Protein AF-A0A7W7RJ14-F1 (afdb_monomer_lite)

Foldseek 3Di:
DPPVVPLVVVVLVVVCVVQVVVVHHDDDDQDFDQWDWDDDDQFWTKIFGADRVRHTDPD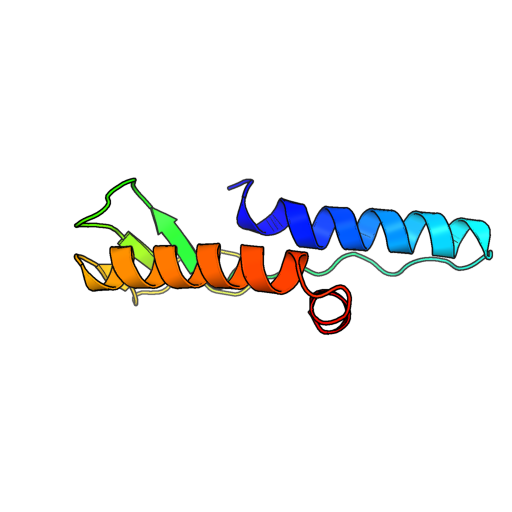IDIGNRSNVVVVCVVVVVVVCVVDVPNSVVD

Structure (mmCIF, N/CA/C/O backbone):
data_AF-A0A7W7RJ14-F1
#
_entry.id   AF-A0A7W7RJ14-F1
#
loop_
_atom_site.group_PDB
_atom_site.id
_atom_site.type_symbol
_atom_site.label_atom_id
_atom_site.label_alt_id
_atom_site.label_comp_id
_atom_site.label_asym_id
_atom_site.label_entity_id
_atom_site.label_seq_id
_atom_site.pdbx_PDB_ins_code
_atom_site.Cartn_x
_atom_site.Cartn_y
_atom_site.Cartn_z
_atom_site.occupancy
_atom_site.B_iso_or_equiv
_atom_site.auth_seq_id
_atom_site.auth_comp_id
_atom_site.auth_asym_id
_atom_site.auth_atom_id
_atom_site.pdbx_PDB_model_num
ATOM 1 N N . MET A 1 1 ? 3.004 -9.384 5.597 1.00 58.50 1 MET A N 1
ATOM 2 C CA . MET A 1 1 ? 3.436 -8.174 4.855 1.00 58.50 1 MET A CA 1
ATOM 3 C C . MET A 1 1 ? 3.250 -8.268 3.330 1.00 58.50 1 MET A C 1
ATOM 5 O O . MET A 1 1 ? 3.257 -7.232 2.692 1.00 58.50 1 MET A O 1
ATOM 9 N N . ALA A 1 2 ? 2.998 -9.440 2.727 1.00 65.75 2 ALA A N 1
ATOM 10 C CA . ALA A 1 2 ? 3.049 -9.612 1.264 1.00 65.75 2 ALA A CA 1
ATOM 11 C C . ALA A 1 2 ? 1.876 -9.040 0.423 1.00 65.75 2 ALA A C 1
ATOM 13 O O . ALA A 1 2 ? 2.035 -8.822 -0.772 1.00 65.75 2 ALA A O 1
ATOM 14 N N . ARG A 1 3 ? 0.685 -8.797 0.996 1.00 73.75 3 ARG A N 1
ATOM 15 C CA . ARG A 1 3 ? -0.512 -8.464 0.185 1.00 73.75 3 ARG A CA 1
ATOM 16 C C . ARG A 1 3 ? -0.463 -7.089 -0.487 1.00 73.75 3 ARG A C 1
ATOM 18 O O . ARG A 1 3 ? -0.921 -6.959 -1.612 1.00 73.75 3 ARG A O 1
ATOM 25 N N . ALA A 1 4 ? 0.067 -6.072 0.191 1.00 82.06 4 ALA A N 1
ATOM 26 C CA . ALA A 1 4 ? 0.042 -4.700 -0.324 1.00 82.06 4 ALA A CA 1
ATOM 27 C C . ALA A 1 4 ? 1.051 -4.464 -1.462 1.00 82.06 4 ALA A C 1
ATOM 29 O O . ALA A 1 4 ? 0.862 -3.561 -2.270 1.00 82.06 4 ALA A O 1
ATOM 30 N N . THR A 1 5 ? 2.114 -5.266 -1.530 1.00 87.25 5 THR A N 1
ATOM 31 C CA . THR A 1 5 ? 3.201 -5.092 -2.501 1.00 87.25 5 THR A CA 1
ATOM 32 C C . THR A 1 5 ? 3.016 -5.910 -3.771 1.00 87.25 5 THR A C 1
ATOM 34 O O . THR A 1 5 ? 3.553 -5.532 -4.804 1.00 87.25 5 THR A O 1
ATOM 37 N N . ALA A 1 6 ? 2.242 -6.998 -3.734 1.00 88.00 6 ALA A N 1
ATOM 38 C CA . ALA A 1 6 ? 2.143 -7.939 -4.850 1.00 88.00 6 ALA A CA 1
ATOM 39 C C . ALA A 1 6 ? 1.737 -7.274 -6.179 1.00 88.00 6 ALA A C 1
ATOM 41 O O . ALA A 1 6 ? 2.417 -7.439 -7.188 1.00 88.00 6 ALA A O 1
ATOM 42 N N . ILE A 1 7 ? 0.665 -6.479 -6.169 1.00 88.00 7 ILE A N 1
ATOM 43 C CA . ILE A 1 7 ? 0.131 -5.808 -7.363 1.00 88.00 7 ILE A CA 1
ATOM 44 C C . ILE A 1 7 ? 1.122 -4.790 -7.960 1.00 88.00 7 ILE A C 1
ATOM 46 O O . ILE A 1 7 ? 1.452 -4.923 -9.141 1.00 88.00 7 ILE A O 1
ATOM 50 N N . PRO A 1 8 ? 1.650 -3.805 -7.202 1.00 86.94 8 PRO A N 1
ATOM 51 C CA . PRO A 1 8 ? 2.616 -2.859 -7.760 1.00 86.94 8 PRO A CA 1
ATOM 52 C C . PRO A 1 8 ? 3.921 -3.544 -8.180 1.00 86.94 8 PRO A C 1
ATOM 54 O O . PRO A 1 8 ? 4.513 -3.153 -9.186 1.00 86.94 8 PRO A O 1
ATOM 57 N N . SER A 1 9 ? 4.362 -4.590 -7.471 1.00 90.12 9 SER A N 1
ATOM 58 C CA . SER A 1 9 ? 5.541 -5.371 -7.867 1.00 90.12 9 SER A CA 1
ATOM 59 C C . SER A 1 9 ? 5.322 -6.110 -9.184 1.00 90.12 9 SER A C 1
ATOM 61 O O . SER A 1 9 ? 6.201 -6.061 -10.041 1.00 90.12 9 SER A O 1
ATOM 63 N N . ALA A 1 10 ? 4.152 -6.717 -9.396 1.00 89.81 10 ALA A N 1
ATOM 64 C CA . ALA A 1 10 ? 3.813 -7.364 -10.663 1.00 89.81 10 ALA A CA 1
ATOM 65 C C . ALA A 1 10 ? 3.774 -6.353 -11.822 1.00 89.81 10 ALA A C 1
ATOM 67 O O . ALA A 1 10 ? 4.432 -6.555 -12.844 1.00 89.81 10 ALA A O 1
ATOM 68 N N . ALA A 1 11 ? 3.091 -5.218 -11.638 1.00 88.25 11 ALA A N 1
ATOM 69 C CA . ALA A 1 11 ? 3.046 -4.153 -12.641 1.00 88.25 11 ALA A CA 1
ATOM 70 C C . ALA A 1 11 ? 4.452 -3.621 -12.973 1.00 88.25 11 ALA A C 1
ATOM 72 O O . ALA A 1 11 ? 4.798 -3.411 -14.140 1.00 88.25 11 ALA A O 1
ATOM 73 N N . ARG A 1 12 ? 5.302 -3.449 -11.952 1.00 91.50 12 ARG A N 1
ATOM 74 C CA . ARG A 1 12 ? 6.696 -3.036 -12.136 1.00 91.50 12 ARG A CA 1
ATOM 75 C C . ARG A 1 12 ? 7.513 -4.084 -12.882 1.00 91.50 12 ARG A C 1
ATOM 77 O O . ARG A 1 12 ? 8.293 -3.703 -13.750 1.00 91.50 12 ARG A O 1
ATOM 84 N N . ALA A 1 13 ? 7.346 -5.366 -12.568 1.00 92.88 13 ALA A N 1
ATOM 85 C CA . ALA A 1 13 ? 8.053 -6.453 -13.236 1.00 92.88 13 ALA A CA 1
ATOM 86 C C . ALA A 1 13 ? 7.747 -6.465 -14.740 1.00 92.88 13 ALA A C 1
ATOM 88 O O . ALA A 1 13 ? 8.675 -6.444 -15.548 1.00 92.88 13 ALA A O 1
ATOM 89 N N . VAL A 1 14 ? 6.466 -6.369 -15.114 1.00 93.00 14 VAL A N 1
ATOM 90 C CA . VAL A 1 14 ? 6.036 -6.303 -16.522 1.00 93.00 14 VAL A CA 1
ATOM 91 C C . VAL A 1 14 ? 6.666 -5.104 -17.238 1.00 93.00 14 VAL A C 1
ATOM 93 O O . VAL A 1 14 ? 7.269 -5.265 -18.299 1.00 93.00 14 VAL A O 1
ATOM 96 N N . ARG A 1 15 ? 6.607 -3.907 -16.637 1.00 91.00 15 ARG A N 1
ATOM 97 C CA . ARG A 1 15 ? 7.216 -2.689 -17.209 1.00 91.00 15 ARG A CA 1
ATOM 98 C C . ARG A 1 15 ? 8.733 -2.805 -17.357 1.00 91.00 15 ARG A C 1
ATOM 100 O O . ARG A 1 15 ? 9.286 -2.343 -18.349 1.00 91.00 15 ARG A O 1
ATOM 107 N N . THR A 1 16 ? 9.406 -3.415 -16.385 1.00 94.38 16 THR A N 1
ATOM 108 C CA . THR A 1 16 ? 10.856 -3.641 -16.417 1.00 94.38 16 THR A CA 1
ATOM 109 C C . THR A 1 16 ? 11.246 -4.596 -17.540 1.00 94.38 16 THR A C 1
ATOM 111 O O . THR A 1 16 ? 12.182 -4.297 -18.277 1.00 94.38 16 THR A O 1
ATOM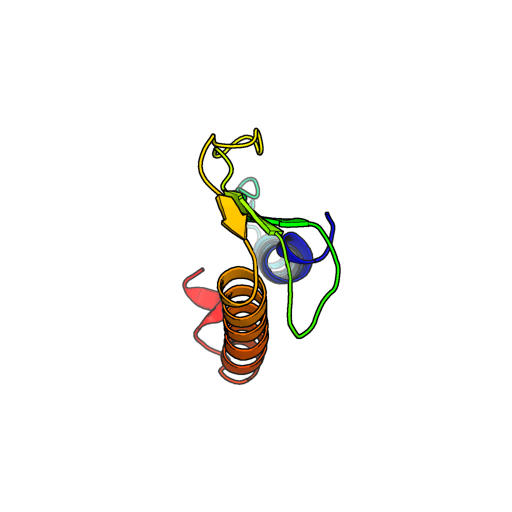 114 N N . ILE A 1 17 ? 10.522 -5.706 -17.711 1.00 95.38 17 ILE A N 1
ATOM 115 C CA . ILE A 1 17 ? 10.774 -6.673 -18.789 1.00 95.38 17 ILE A CA 1
ATOM 116 C C . ILE A 1 17 ? 10.560 -6.010 -20.155 1.00 95.38 17 ILE A C 1
ATOM 118 O O . ILE A 1 17 ? 11.443 -6.068 -21.010 1.00 95.38 17 ILE A O 1
ATOM 122 N N . ALA A 1 18 ? 9.433 -5.314 -20.340 1.00 95.06 18 ALA A N 1
ATOM 123 C CA . ALA A 1 18 ? 9.140 -4.599 -21.581 1.00 95.06 18 ALA A CA 1
ATOM 124 C C . ALA A 1 18 ? 10.174 -3.497 -21.880 1.00 95.06 18 ALA A C 1
ATOM 126 O O . ALA A 1 18 ? 10.639 -3.372 -23.009 1.00 95.06 18 ALA A O 1
ATOM 127 N N . GLY A 1 19 ? 10.578 -2.728 -20.863 1.00 95.19 19 GLY A N 1
ATOM 128 C CA . GLY A 1 19 ? 11.589 -1.679 -20.992 1.00 95.19 19 GLY A CA 1
ATOM 129 C C . GLY A 1 19 ? 12.958 -2.224 -21.388 1.00 95.19 19 GLY A C 1
ATOM 130 O O . GLY A 1 19 ? 13.567 -1.700 -22.317 1.00 95.19 19 GLY A O 1
ATOM 131 N N . ARG A 1 20 ? 13.406 -3.313 -20.750 1.00 95.75 20 ARG A N 1
ATOM 132 C CA . ARG A 1 20 ? 14.669 -3.982 -21.099 1.00 95.75 20 ARG A CA 1
ATOM 133 C C . ARG A 1 20 ? 14.647 -4.528 -22.522 1.00 95.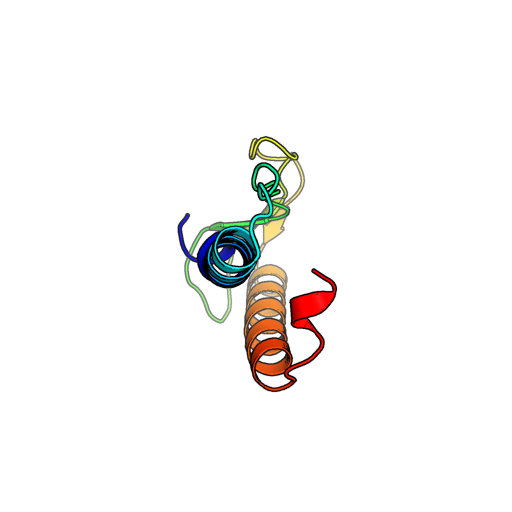75 20 ARG A C 1
ATOM 135 O O . ARG A 1 20 ? 15.618 -4.350 -23.246 1.00 95.75 20 ARG A O 1
ATOM 142 N N . ARG A 1 21 ? 13.526 -5.122 -22.948 1.00 97.38 21 ARG A N 1
ATOM 143 C CA . ARG A 1 21 ? 13.341 -5.571 -24.338 1.00 97.38 21 ARG A CA 1
ATOM 144 C C . ARG A 1 21 ? 13.447 -4.416 -25.343 1.00 97.38 21 ARG A C 1
ATOM 146 O O . ARG A 1 21 ? 13.899 -4.632 -26.457 1.00 97.38 21 ARG A O 1
ATOM 153 N N . ALA A 1 22 ? 13.070 -3.203 -24.943 1.00 96.44 22 ALA A N 1
ATOM 154 C CA . ALA A 1 22 ? 13.188 -1.981 -25.739 1.00 96.44 22 ALA A CA 1
ATOM 155 C C . ALA A 1 22 ? 14.525 -1.229 -25.541 1.00 96.44 22 ALA A C 1
ATOM 157 O O . ALA A 1 22 ? 14.608 -0.049 -25.876 1.00 96.44 22 ALA A O 1
ATOM 158 N N . GLY A 1 23 ? 15.545 -1.858 -24.943 1.00 96.88 23 GLY A N 1
ATOM 159 C CA . GLY A 1 23 ? 16.863 -1.247 -24.723 1.00 96.88 23 GLY A CA 1
ATOM 160 C C . GLY A 1 23 ? 16.906 -0.157 -23.643 1.00 96.88 23 GLY A C 1
ATOM 161 O O . GLY A 1 23 ? 17.885 0.576 -23.548 1.00 96.88 23 GLY A O 1
ATOM 162 N N . ARG A 1 24 ? 15.859 -0.017 -22.819 1.00 96.31 24 ARG A N 1
ATOM 163 C CA . ARG A 1 24 ? 15.797 0.983 -21.741 1.00 96.31 24 ARG A CA 1
ATOM 164 C C . ARG A 1 24 ? 16.284 0.397 -20.420 1.00 96.31 24 ARG A C 1
ATOM 166 O O . ARG A 1 24 ? 15.943 -0.736 -20.078 1.00 96.31 24 ARG A O 1
ATOM 173 N N . THR A 1 25 ? 16.955 1.217 -19.613 1.00 92.94 25 THR A N 1
ATOM 174 C CA . THR A 1 25 ? 17.279 0.888 -18.217 1.00 92.94 25 THR A CA 1
ATOM 175 C C . THR A 1 25 ? 16.132 1.322 -17.299 1.00 92.94 25 THR A C 1
ATOM 177 O O . THR A 1 25 ? 15.879 2.519 -17.154 1.00 92.94 25 THR A O 1
ATOM 180 N N . PRO A 1 26 ? 15.395 0.386 -16.673 1.00 89.50 26 PRO A N 1
ATOM 181 C CA . PRO A 1 26 ? 14.281 0.743 -15.808 1.00 89.50 26 PRO A CA 1
ATOM 182 C C . PRO A 1 26 ? 14.779 1.329 -14.473 1.00 89.50 26 PRO A C 1
ATOM 184 O O . PRO A 1 26 ? 15.697 0.767 -13.878 1.00 89.50 26 PRO A O 1
ATOM 187 N N . PRO A 1 27 ? 14.144 2.398 -13.946 1.00 88.44 27 PRO A N 1
ATOM 188 C CA . PRO A 1 27 ? 14.533 2.989 -12.661 1.00 88.44 27 PRO A CA 1
ATOM 189 C C . PRO A 1 27 ? 14.358 2.035 -11.457 1.00 88.44 27 PRO A C 1
ATOM 191 O O . PRO A 1 27 ? 13.672 1.011 -11.553 1.00 88.44 27 PRO A O 1
ATOM 194 N N . PRO A 1 28 ? 14.918 2.351 -10.280 1.00 88.25 28 PRO A N 1
ATOM 195 C CA . PRO A 1 28 ? 14.628 1.588 -9.070 1.00 88.25 28 PRO A CA 1
ATOM 196 C C . PRO A 1 28 ? 13.130 1.632 -8.729 1.00 88.25 28 PRO A C 1
ATOM 198 O O . PRO A 1 28 ? 12.451 2.644 -8.921 1.00 88.25 28 PRO A O 1
ATOM 201 N N . MET A 1 29 ? 12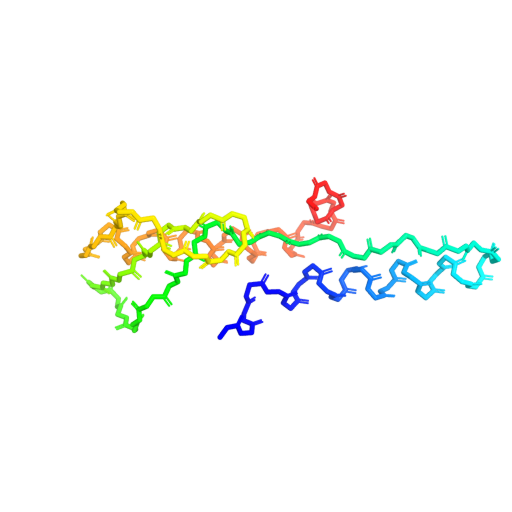.597 0.519 -8.220 1.00 86.12 29 MET A N 1
ATOM 202 C CA . MET A 1 29 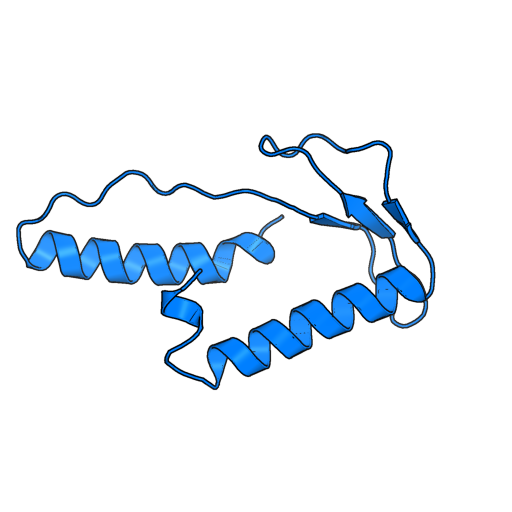? 11.221 0.472 -7.728 1.00 86.12 29 MET A CA 1
ATOM 203 C C . MET A 1 29 ? 11.125 1.257 -6.421 1.00 86.12 29 MET A C 1
ATOM 205 O O . MET A 1 29 ? 11.836 0.966 -5.462 1.00 86.12 29 MET A O 1
ATOM 209 N N . ARG A 1 30 ? 10.213 2.226 -6.367 1.00 86.19 30 ARG A N 1
ATOM 210 C CA . ARG A 1 30 ? 9.873 2.942 -5.137 1.00 86.19 30 ARG A CA 1
ATOM 211 C C . ARG A 1 30 ? 8.492 2.500 -4.690 1.00 86.19 30 ARG A C 1
ATOM 213 O O . ARG A 1 30 ? 7.552 2.517 -5.476 1.00 86.19 30 ARG A O 1
ATOM 220 N N . PHE A 1 31 ? 8.381 2.093 -3.434 1.00 83.94 31 PHE A N 1
ATOM 221 C CA . PHE A 1 31 ? 7.122 1.691 -2.826 1.00 83.94 31 PHE A CA 1
ATOM 222 C C . PHE A 1 31 ? 7.040 2.268 -1.417 1.00 83.94 31 PHE A C 1
ATOM 224 O O . PHE A 1 31 ? 8.047 2.354 -0.714 1.00 83.94 31 PHE A O 1
ATOM 231 N N . ARG A 1 32 ? 5.834 2.652 -1.002 1.00 87.69 32 ARG A N 1
ATOM 232 C CA . ARG A 1 32 ? 5.568 3.188 0.328 1.00 87.69 32 ARG A CA 1
ATOM 233 C C . ARG A 1 32 ? 4.353 2.502 0.930 1.00 87.69 32 ARG A C 1
ATOM 235 O O . ARG A 1 32 ? 3.296 2.434 0.309 1.00 87.69 32 ARG A O 1
ATOM 242 N N . TYR A 1 33 ? 4.483 2.080 2.182 1.00 87.25 33 TYR A N 1
ATOM 243 C CA . TYR A 1 33 ? 3.331 1.680 2.977 1.00 87.25 33 TYR A CA 1
ATOM 244 C C . TYR A 1 33 ? 2.623 2.916 3.540 1.00 87.25 33 TYR A C 1
ATOM 246 O O . TYR A 1 33 ? 3.260 3.864 4.001 1.00 87.25 33 TYR A O 1
ATOM 254 N N . PHE A 1 34 ? 1.293 2.881 3.531 1.00 88.94 34 PHE A N 1
ATOM 255 C CA . PHE A 1 34 ? 0.449 3.881 4.192 1.00 88.94 34 PHE A CA 1
ATOM 256 C C . PHE A 1 34 ? -0.212 3.309 5.440 1.00 88.94 34 PHE A C 1
ATOM 258 O O . PHE A 1 34 ? -0.270 3.959 6.485 1.00 88.94 34 PHE A O 1
ATOM 265 N N . THR A 1 35 ? -0.672 2.064 5.338 1.00 90.12 35 THR A N 1
ATOM 266 C CA . THR A 1 35 ? -1.364 1.353 6.403 1.00 90.12 35 THR A CA 1
ATOM 267 C C . THR A 1 35 ? -0.886 -0.090 6.499 1.00 90.12 35 THR A C 1
ATOM 269 O O . THR A 1 35 ? -0.474 -0.710 5.516 1.00 90.12 35 THR A O 1
ATOM 272 N N . ARG A 1 36 ? -0.951 -0.646 7.707 1.00 89.81 36 ARG A N 1
ATOM 273 C CA . ARG A 1 36 ? -0.803 -2.073 7.978 1.00 89.81 36 ARG A CA 1
ATOM 274 C C . ARG A 1 36 ? -2.082 -2.582 8.613 1.00 89.81 36 ARG A C 1
ATOM 276 O O . ARG A 1 36 ? -2.525 -2.058 9.628 1.00 89.81 36 ARG A O 1
ATOM 283 N N . CYS A 1 37 ? -2.655 -3.614 8.012 1.00 88.12 37 CYS A N 1
ATOM 284 C CA . CYS A 1 37 ? -3.779 -4.330 8.594 1.00 88.12 37 CYS A CA 1
ATOM 285 C C . CYS A 1 37 ? -3.239 -5.360 9.585 1.00 88.12 37 CYS A C 1
ATOM 287 O O . CYS A 1 37 ? -2.484 -6.253 9.193 1.00 88.12 37 CYS A O 1
ATOM 289 N N . LEU A 1 38 ? -3.628 -5.233 10.845 1.00 83.69 38 LEU A N 1
ATOM 290 C CA . LEU A 1 38 ? -3.304 -6.158 11.918 1.00 83.69 38 LEU A CA 1
ATOM 291 C C . LEU A 1 38 ? -4.608 -6.861 12.326 1.00 83.69 38 LEU A C 1
ATOM 293 O O . LEU A 1 38 ? -5.598 -6.209 12.649 1.00 83.69 38 LEU A O 1
ATOM 297 N N . GLY A 1 39 ? -4.617 -8.192 12.247 1.00 72.69 39 GLY A N 1
ATOM 298 C CA . GLY A 1 39 ? -5.758 -9.026 12.635 1.00 72.69 39 GLY A CA 1
ATOM 299 C C . GLY A 1 39 ? -6.792 -9.333 11.525 1.00 72.69 39 GLY A C 1
ATOM 300 O O . GLY A 1 39 ? -6.982 -8.559 10.574 1.00 72.69 39 GLY A O 1
ATOM 301 N N . PRO A 1 40 ? -7.463 -10.498 11.603 1.00 67.56 40 PRO A N 1
ATOM 302 C CA . PRO A 1 40 ? -8.650 -10.830 10.819 1.00 67.56 40 PRO A CA 1
ATOM 303 C C . PRO A 1 40 ? -9.949 -10.497 11.579 1.00 67.56 40 PRO A C 1
ATOM 305 O O . PRO A 1 40 ? -10.059 -10.756 12.767 1.00 67.56 40 PRO A O 1
ATOM 308 N N . GLY A 1 41 ? -10.970 -9.987 10.883 1.00 68.88 41 GLY A N 1
ATOM 309 C CA . GLY A 1 41 ? -12.308 -9.834 11.457 1.00 68.88 41 GLY A CA 1
ATOM 310 C C . GLY A 1 41 ? -13.281 -9.130 10.510 1.00 68.88 41 GLY A C 1
ATOM 311 O O . GLY A 1 41 ? -12.920 -8.166 9.839 1.00 68.88 41 GLY A O 1
ATOM 312 N N . ARG A 1 42 ? -14.519 -9.639 10.414 1.00 77.06 42 ARG A N 1
ATOM 313 C CA . ARG A 1 42 ? -15.619 -8.989 9.662 1.00 77.06 42 ARG A CA 1
ATOM 314 C C . ARG A 1 42 ? -16.297 -7.870 10.459 1.00 77.06 42 ARG A C 1
ATOM 316 O O . ARG A 1 42 ? -16.968 -7.027 9.879 1.00 77.06 42 ARG A O 1
ATOM 323 N N . ARG A 1 43 ? -16.157 -7.886 11.787 1.00 83.62 43 ARG A N 1
ATOM 324 C CA . ARG A 1 43 ? -16.808 -6.946 12.717 1.00 83.62 43 ARG A CA 1
ATOM 325 C C . ARG A 1 43 ? -15.820 -6.183 13.599 1.00 83.62 43 ARG A C 1
ATOM 327 O O . ARG A 1 43 ? -16.245 -5.299 14.333 1.00 83.62 43 ARG A O 1
ATOM 334 N N . ASP A 1 44 ? -14.538 -6.509 13.498 1.00 85.81 44 ASP A N 1
ATOM 335 C CA . ASP A 1 44 ? -13.461 -5.898 14.263 1.00 85.81 44 ASP A CA 1
ATOM 336 C C . ASP A 1 44 ? -12.155 -5.951 13.458 1.00 85.81 44 ASP A C 1
ATOM 338 O O . ASP A 1 44 ? -12.003 -6.782 12.555 1.00 85.81 44 ASP A O 1
ATOM 342 N N . GLY A 1 45 ? -11.232 -5.046 13.750 1.00 87.56 45 GLY A N 1
ATOM 343 C CA . GLY A 1 45 ? -9.929 -4.991 13.112 1.00 87.56 45 GLY A CA 1
ATOM 344 C C . GLY A 1 45 ? -9.064 -3.859 13.648 1.00 87.56 45 GLY A C 1
ATOM 345 O O . GLY A 1 45 ? -9.534 -2.963 14.347 1.00 87.56 45 GLY A O 1
ATOM 346 N N . LEU A 1 46 ? -7.790 -3.878 13.262 1.00 91.06 46 LEU A N 1
ATOM 347 C CA . LEU A 1 46 ? -6.830 -2.826 13.569 1.00 91.06 46 LEU A CA 1
ATOM 348 C C . LEU A 1 46 ? -6.096 -2.413 12.290 1.00 91.06 46 LEU A C 1
ATOM 350 O O . LEU A 1 46 ? -5.390 -3.209 11.667 1.00 91.06 46 LEU A O 1
ATOM 354 N N . ILE A 1 47 ? -6.233 -1.149 11.900 1.00 91.62 47 ILE A N 1
ATOM 355 C CA . ILE A 1 47 ? -5.435 -0.539 10.836 1.00 91.62 47 ILE A CA 1
ATOM 356 C C . ILE A 1 47 ? -4.436 0.401 11.486 1.00 91.62 47 ILE A C 1
ATOM 358 O O . ILE A 1 47 ? -4.804 1.415 12.074 1.00 91.62 47 ILE A O 1
ATOM 362 N N . ARG A 1 48 ? -3.152 0.083 11.363 1.00 92.75 48 ARG A N 1
ATOM 363 C CA . ARG A 1 48 ? -2.073 0.946 11.832 1.00 92.75 48 ARG A CA 1
ATOM 364 C C . ARG A 1 48 ? -1.583 1.826 10.693 1.00 92.75 48 ARG A C 1
ATOM 366 O O . ARG A 1 48 ? -1.137 1.300 9.675 1.00 92.75 48 ARG A O 1
ATOM 373 N N . PHE A 1 49 ? -1.604 3.141 10.871 1.00 93.19 49 PHE A N 1
ATOM 374 C CA . PHE A 1 49 ? -0.931 4.043 9.939 1.00 93.19 49 PHE A CA 1
ATOM 375 C C . PHE A 1 49 ? 0.585 3.945 10.109 1.00 93.19 49 PHE A C 1
ATOM 377 O O . PHE A 1 49 ? 1.074 3.659 11.203 1.00 93.19 49 PHE A O 1
ATOM 384 N N . VAL A 1 50 ? 1.338 4.157 9.031 1.00 93.00 50 VAL A N 1
ATOM 385 C CA . VAL A 1 50 ? 2.803 4.066 9.061 1.00 93.00 50 VAL A CA 1
ATOM 386 C C . VAL A 1 50 ? 3.481 5.247 8.372 1.00 93.00 50 VAL A C 1
ATOM 388 O O . VAL A 1 50 ? 2.922 5.892 7.480 1.00 93.00 50 VAL A O 1
ATOM 391 N N . HIS A 1 51 ? 4.706 5.543 8.799 1.00 91.56 51 HIS A N 1
ATOM 392 C CA . HIS A 1 51 ? 5.608 6.428 8.067 1.00 91.56 51 HIS A CA 1
ATOM 393 C C . HIS A 1 51 ? 6.099 5.756 6.779 1.00 91.56 51 HIS A C 1
ATOM 395 O O . HIS A 1 51 ? 5.916 4.556 6.581 1.00 91.56 51 HIS A O 1
ATOM 401 N N . ALA A 1 52 ? 6.749 6.526 5.900 1.00 85.44 52 ALA A N 1
ATOM 402 C CA . ALA A 1 52 ? 7.229 6.016 4.616 1.00 85.44 52 ALA A CA 1
ATOM 403 C C . ALA A 1 52 ? 8.167 4.803 4.755 1.00 85.44 52 ALA A C 1
ATOM 405 O O . ALA A 1 52 ? 8.062 3.867 3.969 1.00 85.44 52 ALA A O 1
ATOM 406 N N . GLY A 1 53 ? 9.005 4.789 5.799 1.00 82.56 53 GLY A N 1
ATOM 407 C CA . GLY A 1 53 ? 9.881 3.664 6.146 1.00 82.56 53 GLY A CA 1
ATOM 408 C C . GLY A 1 53 ? 9.185 2.485 6.843 1.00 82.56 53 GLY A C 1
ATOM 409 O O . GLY A 1 53 ? 9.845 1.521 7.203 1.00 82.56 53 GLY A O 1
ATOM 410 N N . GLY A 1 54 ? 7.866 2.541 7.063 1.00 84.31 54 GLY A N 1
ATOM 411 C CA . GLY A 1 54 ? 7.078 1.445 7.643 1.00 84.31 54 GLY A CA 1
ATOM 412 C C . GLY A 1 54 ? 6.926 1.461 9.170 1.00 84.31 54 GLY A C 1
ATOM 413 O O . GLY A 1 54 ? 6.153 0.656 9.710 1.00 84.31 54 GLY A O 1
ATOM 414 N N . SER A 1 55 ? 7.587 2.385 9.876 1.00 89.88 55 SER A N 1
ATOM 415 C CA . SER A 1 55 ? 7.420 2.542 11.326 1.00 89.88 55 SER A CA 1
ATOM 416 C C . SER A 1 55 ? 5.980 2.956 11.681 1.00 89.88 55 SER A C 1
ATOM 418 O O . SER A 1 55 ? 5.351 3.704 10.922 1.00 89.88 55 SER A O 1
ATOM 420 N N . PRO A 1 56 ? 5.403 2.444 12.786 1.00 90.81 56 PRO A N 1
ATOM 421 C CA . PRO A 1 56 ? 4.045 2.789 13.200 1.00 90.81 56 PRO A CA 1
ATOM 422 C C . PRO A 1 56 ? 3.904 4.284 13.492 1.00 90.81 56 PRO A C 1
ATOM 424 O O . PRO A 1 56 ? 4.760 4.874 14.141 1.00 90.81 56 PRO A O 1
ATOM 427 N N . ARG A 1 57 ? 2.783 4.868 13.075 1.00 93.31 57 ARG A N 1
ATOM 428 C CA . ARG A 1 57 ? 2.304 6.152 13.593 1.00 93.31 57 ARG A CA 1
ATOM 429 C C . ARG A 1 57 ? 1.528 5.936 14.902 1.00 93.31 57 ARG A C 1
ATOM 431 O O . ARG A 1 57 ? 1.046 4.820 15.145 1.00 93.31 57 ARG A O 1
ATOM 438 N N . PRO A 1 58 ? 1.373 6.986 15.730 1.00 91.12 58 PRO A N 1
ATOM 439 C CA . PRO A 1 58 ? 0.523 6.934 16.921 1.00 91.12 58 PRO A CA 1
ATOM 440 C C . PRO A 1 58 ? -0.960 6.757 16.567 1.00 91.12 58 PRO A C 1
ATOM 442 O O . PRO A 1 58 ? -1.726 6.215 17.354 1.00 91.12 58 PRO A O 1
ATOM 445 N N . THR A 1 59 ? -1.367 7.145 15.357 1.00 92.88 59 THR A N 1
ATOM 446 C CA . THR A 1 59 ? -2.742 6.987 14.888 1.00 92.88 59 THR A CA 1
ATOM 447 C C . THR A 1 59 ? -3.033 5.563 14.409 1.00 92.88 59 THR A C 1
ATOM 449 O O . THR A 1 59 ? -2.237 4.922 13.708 1.00 92.88 59 THR A O 1
ATOM 452 N N . ALA A 1 60 ? -4.223 5.072 14.750 1.00 92.31 60 ALA A N 1
ATOM 453 C CA . ALA A 1 60 ? -4.750 3.796 14.292 1.00 92.31 60 ALA A CA 1
ATOM 454 C C . ALA A 1 60 ? -6.274 3.862 14.146 1.00 92.31 60 ALA A C 1
ATOM 456 O O . ALA A 1 60 ? -6.937 4.651 14.813 1.00 92.31 60 ALA A O 1
ATOM 457 N N . LEU A 1 61 ? -6.818 3.016 13.277 1.00 92.38 61 LEU A N 1
ATOM 458 C CA . LEU A 1 61 ? -8.250 2.760 13.167 1.00 92.38 61 LEU A CA 1
ATOM 459 C C . LEU A 1 61 ? -8.546 1.420 13.843 1.00 92.38 61 LEU A C 1
ATOM 461 O O . LEU A 1 61 ? -7.837 0.446 13.581 1.00 92.38 61 LEU A O 1
ATOM 465 N N . THR A 1 62 ? -9.586 1.351 14.666 1.00 92.62 62 THR A N 1
ATOM 466 C CA . THR A 1 62 ? -9.978 0.133 15.396 1.00 92.62 62 THR A CA 1
ATOM 467 C C . THR A 1 62 ? -11.447 -0.223 15.158 1.00 92.62 62 THR A C 1
ATOM 469 O O . THR A 1 62 ? -12.202 0.546 14.547 1.00 92.62 62 THR A O 1
ATOM 472 N N . GLY A 1 63 ? -11.871 -1.406 15.609 1.00 91.00 63 GLY A N 1
ATOM 473 C CA . GLY A 1 63 ? -13.281 -1.778 15.640 1.00 91.00 63 GLY A CA 1
ATOM 474 C C . GLY A 1 63 ? -13.901 -1.968 14.255 1.00 91.00 63 GLY A C 1
ATOM 475 O O . GLY A 1 63 ? -13.259 -2.322 13.261 1.00 91.00 63 GLY A O 1
ATOM 476 N N . ARG A 1 64 ? -15.201 -1.674 14.160 1.00 91.56 64 ARG A N 1
ATOM 477 C CA . ARG A 1 64 ? -15.968 -1.785 12.906 1.00 91.56 64 ARG A CA 1
ATOM 478 C C . ARG A 1 64 ? -15.463 -0.846 11.810 1.00 91.56 64 ARG A C 1
ATOM 480 O O . ARG A 1 64 ? -15.572 -1.182 10.632 1.00 91.56 64 ARG A O 1
ATOM 487 N N . ALA A 1 65 ? -14.906 0.310 12.176 1.00 91.50 65 ALA A N 1
ATOM 488 C CA . ALA A 1 65 ? -14.337 1.247 11.211 1.00 91.50 65 ALA A CA 1
ATOM 489 C C . ALA A 1 65 ? -13.133 0.624 10.487 1.00 91.50 65 ALA A C 1
ATOM 491 O O . ALA A 1 65 ? -13.054 0.683 9.259 1.00 91.50 65 ALA A O 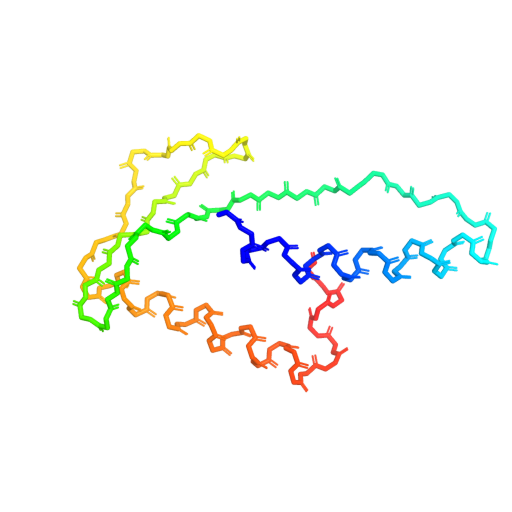1
ATOM 492 N N . ALA A 1 66 ? -12.254 -0.060 11.225 1.00 92.44 66 ALA A N 1
ATOM 493 C CA . ALA A 1 66 ? -11.141 -0.817 10.656 1.00 92.44 66 ALA A CA 1
ATOM 494 C C . ALA A 1 66 ? -11.598 -1.939 9.718 1.00 92.44 66 ALA A C 1
ATOM 496 O O . ALA A 1 66 ? -11.040 -2.099 8.628 1.00 92.44 66 ALA A O 1
ATOM 497 N N . ALA A 1 67 ? -12.643 -2.676 10.102 1.00 90.31 67 ALA A N 1
ATOM 498 C CA . ALA A 1 67 ? -13.217 -3.724 9.261 1.00 90.31 67 ALA A CA 1
ATOM 499 C C . ALA A 1 67 ? -13.772 -3.161 7.936 1.00 90.31 67 ALA A C 1
ATOM 501 O O . ALA A 1 67 ? -13.451 -3.681 6.864 1.00 90.31 67 ALA A O 1
ATOM 502 N N . ARG A 1 68 ? -14.524 -2.052 7.991 1.00 91.06 68 ARG A N 1
ATOM 503 C CA . ARG A 1 68 ? -15.053 -1.371 6.795 1.00 91.06 68 ARG A CA 1
ATOM 504 C C . ARG A 1 68 ? -13.943 -0.819 5.905 1.00 91.06 68 ARG A C 1
ATOM 506 O O . ARG A 1 68 ? -13.990 -1.009 4.695 1.00 91.06 68 ARG A O 1
ATOM 513 N N . TYR A 1 69 ? -12.919 -0.193 6.489 1.00 91.12 69 TYR A N 1
ATOM 514 C CA . TYR A 1 69 ? -11.769 0.314 5.735 1.00 91.12 69 TYR A CA 1
ATOM 515 C C . TYR A 1 69 ? -11.099 -0.798 4.923 1.00 91.12 69 TYR A C 1
ATOM 517 O O . TYR A 1 69 ? -10.848 -0.644 3.727 1.00 91.12 69 TYR A O 1
ATOM 525 N N . LYS A 1 70 ? -10.862 -1.953 5.554 1.00 88.00 70 LYS A N 1
ATOM 526 C CA . LYS A 1 70 ? -10.281 -3.119 4.883 1.00 88.00 70 LYS A CA 1
ATOM 527 C C . LYS A 1 70 ? -11.145 -3.593 3.715 1.00 88.00 70 LYS A C 1
ATOM 529 O O . LYS A 1 70 ? -10.612 -3.903 2.651 1.00 88.00 70 LYS A O 1
ATOM 534 N N . GLU A 1 71 ? -12.459 -3.645 3.900 1.00 90.19 71 GLU A N 1
ATOM 535 C CA . GLU A 1 71 ? -13.385 -4.042 2.842 1.00 90.19 71 GLU A CA 1
ATOM 536 C C . GLU A 1 71 ? -13.355 -3.068 1.658 1.00 90.19 71 GLU A C 1
ATOM 538 O O . GLU A 1 71 ? -13.263 -3.509 0.511 1.00 90.19 71 GLU A O 1
ATOM 543 N N . THR A 1 72 ? -13.326 -1.760 1.918 1.00 91.12 72 THR A N 1
ATOM 544 C CA . THR A 1 72 ? -13.182 -0.739 0.871 1.00 91.12 72 THR A CA 1
ATOM 545 C C . THR A 1 72 ? -11.884 -0.912 0.082 1.00 91.12 72 THR A C 1
ATOM 547 O O . THR A 1 72 ? -11.915 -0.864 -1.145 1.00 91.12 72 THR A O 1
ATOM 550 N N . VAL A 1 73 ? -10.753 -1.184 0.747 1.00 89.06 73 VAL A N 1
ATOM 551 C CA . VAL A 1 73 ? -9.462 -1.426 0.072 1.00 89.06 73 VAL A CA 1
ATOM 552 C C . VAL A 1 73 ? -9.529 -2.646 -0.852 1.00 89.06 73 VAL A C 1
ATOM 554 O O . VAL A 1 73 ? -9.061 -2.593 -1.992 1.00 89.06 73 VAL A O 1
ATOM 557 N N . VAL A 1 74 ? -10.128 -3.748 -0.391 1.00 89.06 74 VAL A N 1
ATOM 558 C CA . VAL A 1 74 ? -10.260 -4.971 -1.200 1.00 89.06 74 VAL A CA 1
ATOM 559 C C . VAL A 1 74 ? -11.200 -4.743 -2.383 1.00 89.06 74 VAL A C 1
ATOM 561 O O . VAL A 1 74 ? -10.840 -5.065 -3.515 1.00 89.06 74 VAL A O 1
ATOM 564 N N . ARG A 1 75 ? -12.370 -4.136 -2.158 1.00 89.94 75 ARG A N 1
ATOM 565 C CA . ARG A 1 75 ? -13.322 -3.804 -3.231 1.00 89.94 75 ARG A CA 1
ATOM 566 C C . ARG A 1 75 ? -12.703 -2.853 -4.257 1.00 89.94 75 ARG A C 1
ATOM 568 O O . ARG A 1 75 ? -12.840 -3.085 -5.455 1.00 89.94 75 ARG A O 1
ATOM 575 N N . GLY A 1 76 ? -11.973 -1.837 -3.797 1.00 88.12 76 GLY A N 1
ATOM 576 C CA . GLY A 1 76 ? -11.243 -0.901 -4.652 1.00 88.12 76 GLY A CA 1
ATOM 577 C C . GLY A 1 76 ? -10.181 -1.597 -5.502 1.00 88.12 76 GLY A C 1
ATOM 578 O O . GLY A 1 76 ? -10.070 -1.320 -6.692 1.00 88.12 76 GLY A O 1
ATOM 579 N N . THR A 1 77 ? -9.465 -2.565 -4.923 1.00 87.75 77 THR A N 1
ATOM 580 C CA . THR A 1 77 ? -8.483 -3.385 -5.647 1.00 87.75 77 THR A CA 1
ATOM 581 C C . THR A 1 77 ? -9.151 -4.195 -6.757 1.00 87.75 77 THR A C 1
ATOM 583 O O . THR A 1 77 ? -8.706 -4.152 -7.900 1.00 87.75 77 THR A O 1
ATOM 586 N N . VAL A 1 78 ? -10.251 -4.892 -6.450 1.00 88.75 78 VAL A N 1
ATOM 587 C CA . VAL A 1 78 ? -11.004 -5.679 -7.443 1.00 88.75 78 VAL A CA 1
ATOM 588 C C . VAL A 1 78 ? -11.537 -4.782 -8.560 1.00 88.75 78 VAL A C 1
ATOM 590 O O . VAL A 1 78 ? -11.429 -5.134 -9.733 1.00 88.75 78 VAL A O 1
ATOM 593 N N . LEU A 1 79 ? -12.071 -3.607 -8.220 1.00 87.56 79 LEU A N 1
ATOM 594 C CA . LEU A 1 79 ? -12.543 -2.639 -9.208 1.00 87.56 79 LEU A CA 1
ATOM 595 C C . LEU A 1 79 ? -11.400 -2.125 -10.097 1.00 87.56 79 LEU A C 1
ATOM 597 O O . LEU A 1 79 ? -11.563 -2.044 -11.313 1.00 87.56 79 LEU A O 1
ATOM 601 N N . GLY A 1 80 ? -10.247 -1.814 -9.502 1.00 84.06 80 GLY A N 1
ATOM 602 C CA . GLY A 1 80 ? -9.055 -1.367 -10.220 1.00 84.06 80 GLY A CA 1
ATOM 603 C C . GLY A 1 80 ? -8.484 -2.439 -11.147 1.00 84.06 80 GLY A C 1
ATOM 604 O O . GLY A 1 80 ? -8.106 -2.127 -12.268 1.00 84.06 80 GLY A O 1
ATOM 605 N N . MET A 1 81 ? -8.488 -3.708 -10.729 1.00 82.88 81 MET A N 1
ATOM 606 C CA . MET A 1 81 ? -8.071 -4.832 -11.578 1.00 82.88 81 MET A CA 1
ATOM 607 C C . MET A 1 81 ? -9.043 -5.084 -12.736 1.00 82.88 81 MET A C 1
ATOM 609 O O . MET A 1 81 ? -8.613 -5.470 -13.817 1.00 82.88 81 MET A O 1
ATOM 613 N N . ARG A 1 82 ? -10.348 -4.855 -12.531 1.00 83.69 82 ARG A N 1
ATOM 614 C CA . ARG A 1 82 ? -11.363 -4.979 -13.592 1.00 83.69 82 ARG A CA 1
ATOM 615 C C . ARG A 1 82 ? -11.297 -3.852 -14.625 1.00 83.69 82 ARG A C 1
ATOM 617 O O . ARG A 1 82 ? -11.753 -4.043 -15.746 1.00 83.69 82 ARG A O 1
ATOM 624 N N . ARG A 1 83 ? -10.770 -2.678 -14.264 1.00 77.19 83 ARG A N 1
ATOM 625 C CA . ARG A 1 83 ? -10.643 -1.519 -15.159 1.00 77.19 83 ARG A CA 1
ATOM 626 C C . ARG A 1 83 ? -9.182 -1.353 -15.577 1.00 77.19 83 ARG A C 1
ATOM 628 O O . ARG A 1 83 ? -8.417 -0.701 -14.871 1.00 77.19 83 ARG A O 1
ATOM 635 N N . SER A 1 84 ? -8.821 -1.880 -16.748 1.00 57.00 84 SER A N 1
ATOM 636 C CA . SER A 1 84 ? -7.457 -1.971 -17.314 1.00 57.00 84 SER A CA 1
ATOM 637 C C . SER A 1 84 ? -6.638 -0.664 -17.422 1.00 57.00 84 SER A C 1
ATOM 639 O O . SER A 1 84 ? -5.514 -0.702 -17.908 1.00 57.00 84 SER A O 1
ATOM 641 N N . GLY A 1 85 ? -7.149 0.488 -16.969 1.00 55.12 85 GLY A N 1
ATOM 642 C CA . GLY A 1 85 ? -6.466 1.789 -17.005 1.00 55.12 85 GLY A CA 1
ATOM 643 C C . GLY A 1 85 ? -6.081 2.395 -15.647 1.00 55.12 85 GLY A C 1
ATOM 644 O O . GLY A 1 85 ? -5.189 3.237 -15.599 1.00 55.12 85 GLY A O 1
ATOM 645 N N . VAL A 1 86 ? -6.690 1.982 -14.526 1.00 50.97 86 VAL A N 1
ATOM 646 C CA . VAL A 1 86 ? -6.471 2.658 -13.221 1.00 50.97 86 VAL A CA 1
ATOM 647 C C . VAL A 1 86 ? -5.123 2.286 -12.598 1.00 50.97 86 VAL A C 1
ATOM 649 O O . VAL A 1 86 ? -4.484 3.112 -11.952 1.00 50.97 86 VAL A O 1
ATOM 652 N N . LEU A 1 87 ? -4.636 1.071 -12.857 1.00 51.34 87 LEU A N 1
ATOM 653 C CA . LEU A 1 87 ? -3.335 0.600 -12.370 1.00 51.34 87 LEU A CA 1
ATOM 654 C C . LEU A 1 87 ? -2.138 1.291 -13.048 1.00 51.34 87 LEU A C 1
ATOM 656 O O . LEU A 1 87 ? -0.994 1.075 -12.657 1.00 51.34 87 LEU A O 1
ATOM 660 N N . THR A 1 88 ? -2.389 2.106 -14.076 1.00 44.81 88 THR A N 1
ATOM 661 C CA . THR A 1 88 ? -1.350 2.884 -14.752 1.00 44.81 88 THR A CA 1
ATOM 662 C C . THR A 1 88 ? -0.992 4.161 -13.988 1.00 44.81 88 THR A C 1
ATOM 664 O O . THR A 1 88 ? 0.141 4.620 -14.110 1.00 44.81 88 THR A O 1
ATOM 667 N N . LEU A 1 89 ? -1.918 4.686 -13.174 1.00 39.31 89 LEU A N 1
ATOM 668 C CA . LEU A 1 89 ? -1.800 5.960 -12.447 1.00 39.31 89 LEU A CA 1
ATOM 669 C C . LEU A 1 89 ? -1.332 5.826 -10.984 1.00 39.31 89 LEU A C 1
ATOM 671 O O . LEU A 1 89 ? -1.142 6.842 -10.319 1.00 39.31 89 LEU A O 1
ATOM 675 N N . LEU A 1 90 ? -1.138 4.599 -10.490 1.00 42.62 90 LEU A N 1
ATOM 676 C CA . LEU A 1 90 ? -0.517 4.299 -9.192 1.00 42.62 90 LEU A CA 1
ATOM 677 C C . LEU A 1 90 ? 0.866 3.666 -9.398 1.00 42.62 90 LEU A C 1
ATOM 679 O O . LEU A 1 90 ? 1.748 3.925 -8.551 1.00 42.62 90 LEU A O 1
#

Secondary structure (DSSP, 8-state):
--HHHHHHHHHHHHHHHHHHHTT--PPPP-----EEEES--SS--EEEEE-TTSPEEEEEEEHHHHHHHHHHHHHHHHHHHHSTTGGG--

Sequence (90 aa):
MARATAIPSAARAVRTIAGRRAGRTPPPMRFRYFTRCLGPGRRDGLIRFVHAGGSPRPTALTGRAAARYKETVVRGTVLGMRRSGVLTLL

Radius of gyration: 15.91 Å; chains: 1; bounding box: 34×18×43 Å

Organism: NCBI:txid1783352

pLDDT: mean 84.91, std 12.58, range [39.31, 97.38]